Protein AF-A0A839EYK2-F1 (afdb_monomer_lite)

Organism: NCBI:txid328517

Radius of gyration: 28.1 Å; chains: 1; bounding box: 61×33×100 Å

Structure (mmCIF, N/CA/C/O backbone):
data_AF-A0A839EYK2-F1
#
_entry.id   AF-A0A839EYK2-F1
#
loop_
_atom_site.group_PDB
_atom_site.id
_atom_site.type_symbol
_atom_site.label_atom_id
_atom_site.label_alt_id
_atom_site.label_comp_id
_atom_site.label_asym_id
_atom_site.label_entity_id
_atom_site.label_seq_id
_atom_site.pdbx_PDB_ins_code
_atom_site.Cartn_x
_atom_site.Cartn_y
_atom_site.Cartn_z
_atom_site.occupancy
_atom_site.B_iso_or_equiv
_atom_site.auth_seq_id
_atom_site.auth_comp_id
_atom_site.auth_asym_id
_atom_site.auth_atom_id
_atom_site.pdbx_PDB_model_num
ATOM 1 N N . MET A 1 1 ? 29.238 1.888 -51.675 1.00 75.75 1 MET A N 1
ATOM 2 C CA . MET A 1 1 ? 28.009 2.664 -51.391 1.00 75.75 1 MET A CA 1
ATOM 3 C C . MET A 1 1 ? 26.971 1.839 -50.625 1.00 75.75 1 MET A C 1
ATOM 5 O O . MET A 1 1 ? 26.607 2.245 -49.532 1.00 75.75 1 MET A O 1
ATOM 9 N N . ASN A 1 2 ? 26.586 0.648 -51.102 1.00 88.00 2 ASN A N 1
ATOM 10 C CA . ASN A 1 2 ? 25.593 -0.208 -50.420 1.00 88.00 2 ASN A CA 1
ATOM 11 C C . ASN A 1 2 ? 25.993 -0.648 -49.002 1.00 88.00 2 ASN A C 1
ATOM 13 O O . ASN A 1 2 ? 25.146 -0.677 -48.120 1.00 88.00 2 ASN A O 1
ATOM 17 N N . VAL A 1 3 ? 27.278 -0.934 -48.757 1.00 90.12 3 VAL A N 1
ATOM 18 C CA . VAL A 1 3 ? 27.760 -1.336 -47.419 1.00 90.12 3 VAL A CA 1
ATOM 19 C C . VAL A 1 3 ? 27.605 -0.202 -46.399 1.00 90.12 3 VAL A C 1
ATOM 21 O O . VAL A 1 3 ? 27.155 -0.440 -45.287 1.00 90.12 3 VAL A O 1
ATOM 24 N N . LEU A 1 4 ? 27.890 1.045 -46.789 1.00 88.69 4 LEU A N 1
AT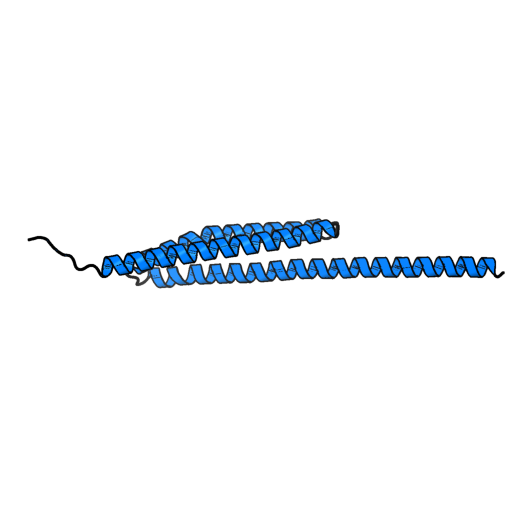OM 25 C CA . LEU A 1 4 ? 27.717 2.213 -45.915 1.00 88.69 4 LEU A CA 1
ATOM 26 C C . LEU A 1 4 ? 26.237 2.474 -45.603 1.00 88.69 4 LEU A C 1
ATOM 28 O O . LEU A 1 4 ? 25.898 2.748 -44.456 1.00 88.69 4 LEU A O 1
ATOM 32 N N . LEU A 1 5 ? 25.356 2.326 -46.600 1.00 91.00 5 LEU A N 1
ATOM 33 C CA . LEU A 1 5 ? 23.904 2.407 -46.407 1.00 91.00 5 LEU A CA 1
ATOM 34 C C . LEU A 1 5 ? 23.391 1.297 -45.478 1.00 91.00 5 LEU A C 1
ATOM 36 O O . LEU A 1 5 ? 22.587 1.571 -44.590 1.00 91.00 5 LEU A O 1
ATOM 40 N N . ALA A 1 6 ? 23.891 0.067 -45.631 1.00 89.81 6 ALA A N 1
ATOM 41 C CA . ALA A 1 6 ? 23.536 -1.054 -44.765 1.00 89.81 6 ALA A CA 1
ATOM 42 C C . ALA A 1 6 ? 24.004 -0.835 -43.314 1.00 89.81 6 ALA A C 1
ATOM 44 O O . ALA A 1 6 ? 23.229 -1.044 -42.382 1.00 89.81 6 ALA A O 1
ATOM 45 N N . CYS A 1 7 ? 25.232 -0.348 -43.111 1.00 90.38 7 CYS A N 1
ATOM 46 C CA . CYS A 1 7 ? 25.743 0.011 -41.786 1.00 90.38 7 CYS A CA 1
ATOM 47 C C . CYS A 1 7 ? 24.919 1.137 -41.142 1.00 90.38 7 CYS A C 1
ATOM 49 O O . CYS A 1 7 ? 24.550 1.032 -39.973 1.00 90.38 7 CYS A O 1
ATOM 51 N N . ALA A 1 8 ? 24.587 2.189 -41.896 1.00 90.31 8 ALA A N 1
ATOM 52 C CA . ALA A 1 8 ? 23.766 3.291 -41.398 1.00 90.31 8 ALA A CA 1
ATOM 53 C C . ALA A 1 8 ? 22.359 2.816 -40.994 1.00 90.31 8 ALA A C 1
ATOM 55 O O . ALA A 1 8 ? 21.887 3.141 -39.904 1.00 90.31 8 ALA A O 1
ATOM 56 N N . ALA A 1 9 ? 21.719 1.984 -41.821 1.00 92.56 9 ALA A N 1
ATOM 57 C CA . ALA A 1 9 ? 20.417 1.397 -41.514 1.00 92.56 9 ALA A CA 1
ATOM 58 C C . ALA A 1 9 ? 20.460 0.514 -40.255 1.00 92.56 9 ALA A C 1
ATOM 60 O O . ALA A 1 9 ? 19.561 0.596 -39.418 1.00 92.56 9 ALA A O 1
ATOM 61 N N . ALA A 1 10 ? 21.522 -0.280 -40.076 1.00 91.62 10 ALA A N 1
ATOM 62 C CA . ALA A 1 10 ? 21.701 -1.113 -38.889 1.00 91.62 10 ALA A CA 1
ATOM 63 C C . ALA A 1 10 ? 21.834 -0.278 -37.605 1.00 91.62 10 ALA A C 1
ATOM 65 O O . ALA A 1 10 ? 21.201 -0.599 -36.601 1.00 91.62 10 ALA A O 1
ATOM 66 N N . VAL A 1 11 ? 22.598 0.820 -37.635 1.00 93.19 11 VAL A N 1
ATOM 67 C CA . VAL A 1 11 ? 22.749 1.729 -36.484 1.00 93.19 11 VAL A CA 1
ATOM 68 C C . VAL A 1 11 ? 21.422 2.398 -36.128 1.00 93.19 11 VAL A C 1
ATOM 70 O O . VAL A 1 11 ? 21.052 2.438 -34.954 1.00 93.19 11 VAL A O 1
ATOM 73 N N . VAL A 1 12 ? 20.672 2.873 -37.126 1.00 94.50 12 VAL A N 1
ATOM 74 C CA . VAL A 1 12 ? 19.349 3.483 -36.915 1.00 94.50 12 VAL A CA 1
ATOM 75 C C . VAL A 1 12 ? 18.365 2.469 -36.330 1.00 94.50 12 VAL A C 1
ATOM 77 O O . VAL A 1 12 ? 17.674 2.777 -35.358 1.00 94.50 12 VAL A O 1
ATOM 80 N N . ALA A 1 13 ? 18.338 1.242 -36.858 1.00 93.00 13 ALA A N 1
ATOM 81 C CA . ALA A 1 13 ? 17.501 0.170 -36.329 1.00 93.00 13 ALA A CA 1
ATOM 82 C C . ALA A 1 13 ? 17.862 -0.167 -34.872 1.00 93.00 13 ALA A C 1
ATOM 84 O O . ALA A 1 13 ? 16.972 -0.299 -34.030 1.00 93.00 13 ALA A O 1
ATOM 85 N N . LEU A 1 14 ? 19.157 -0.238 -34.543 1.00 93.50 14 LEU A N 1
ATOM 86 C CA . LEU A 1 14 ? 19.618 -0.482 -33.176 1.00 93.50 14 LEU A CA 1
ATOM 87 C C . LEU A 1 14 ? 19.210 0.657 -32.230 1.00 93.50 14 LEU A C 1
ATOM 89 O O . LEU A 1 14 ? 18.739 0.398 -31.122 1.00 93.50 14 LEU A O 1
ATOM 93 N N . GLY A 1 15 ? 19.334 1.907 -32.686 1.00 92.31 15 GLY A N 1
ATOM 94 C CA . GLY A 1 15 ? 18.908 3.096 -31.951 1.00 92.31 15 GLY A CA 1
ATOM 95 C C . GLY A 1 15 ? 17.404 3.110 -31.676 1.00 92.31 15 GLY A C 1
ATOM 96 O O . GLY A 1 15 ? 16.995 3.349 -30.541 1.00 92.31 15 GLY A O 1
ATOM 97 N N . LEU A 1 16 ? 16.582 2.771 -32.673 1.00 93.31 16 LEU A N 1
ATOM 98 C CA . LEU A 1 16 ? 15.127 2.637 -32.533 1.00 93.31 16 LEU A CA 1
ATOM 99 C C . LEU A 1 16 ? 14.747 1.538 -31.537 1.00 93.31 16 LEU A C 1
ATOM 101 O O . LEU A 1 16 ? 13.928 1.770 -30.649 1.00 93.31 16 LEU A O 1
ATOM 105 N N . VAL A 1 17 ? 15.369 0.358 -31.631 1.00 92.38 17 VAL A N 1
ATOM 106 C CA . VAL A 1 17 ? 15.131 -0.746 -30.686 1.00 92.38 17 VAL A CA 1
ATOM 107 C C . VAL A 1 17 ? 15.548 -0.350 -29.270 1.00 92.38 17 VAL A C 1
ATOM 109 O O . VAL A 1 17 ? 14.831 -0.648 -28.312 1.00 92.38 17 VAL A O 1
ATOM 112 N N . PHE A 1 18 ? 16.680 0.339 -29.116 1.00 90.25 18 PHE A N 1
ATOM 113 C CA . PHE A 1 18 ? 17.151 0.821 -27.821 1.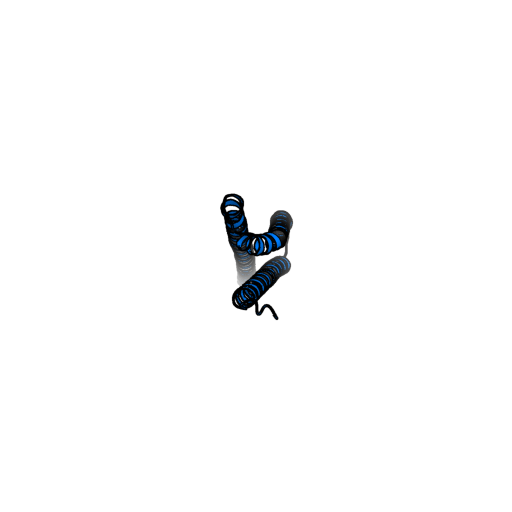00 90.25 18 PHE A CA 1
ATOM 114 C C . PHE A 1 18 ? 16.206 1.872 -27.225 1.00 90.25 18 PHE A C 1
ATOM 116 O O . PHE A 1 18 ? 15.806 1.742 -26.067 1.00 90.25 18 PHE A O 1
ATOM 123 N N . ALA A 1 19 ? 15.792 2.862 -28.019 1.00 89.69 19 ALA A N 1
ATOM 124 C CA . ALA A 1 19 ? 14.835 3.885 -27.610 1.00 89.69 19 ALA A CA 1
ATOM 125 C C . ALA A 1 19 ? 13.490 3.263 -27.212 1.00 89.69 19 ALA A C 1
ATOM 127 O O . ALA A 1 19 ? 12.975 3.550 -26.136 1.00 89.69 19 ALA A O 1
ATOM 128 N N . TRP A 1 20 ? 12.971 2.329 -28.012 1.00 91.44 20 TRP A N 1
ATOM 129 C CA . TRP A 1 20 ? 11.724 1.625 -27.717 1.00 91.44 20 TRP A CA 1
ATOM 130 C C . TRP A 1 20 ? 11.808 0.776 -26.444 1.00 91.44 20 TRP A C 1
ATOM 132 O O . TRP A 1 20 ? 10.891 0.787 -25.621 1.00 91.44 20 TRP A O 1
ATOM 142 N N . ARG A 1 21 ? 12.924 0.067 -26.230 1.00 86.62 21 ARG A N 1
ATOM 143 C CA . ARG A 1 21 ? 13.167 -0.679 -24.985 1.00 86.62 21 ARG A CA 1
ATOM 144 C C . ARG A 1 21 ? 13.251 0.249 -23.780 1.00 86.62 21 ARG A C 1
ATOM 146 O O . ARG A 1 21 ? 12.706 -0.086 -22.730 1.00 86.62 21 ARG A O 1
ATOM 153 N N . ARG A 1 22 ? 13.923 1.393 -23.917 1.00 85.94 22 ARG A N 1
ATOM 154 C CA . ARG A 1 22 ? 14.040 2.396 -22.856 1.00 85.94 22 ARG A CA 1
ATOM 155 C C . ARG A 1 22 ? 12.676 2.979 -22.505 1.00 85.94 22 ARG A C 1
ATOM 157 O O . ARG A 1 22 ? 12.325 2.985 -21.331 1.00 85.94 22 ARG A O 1
ATOM 164 N N . GLU A 1 23 ? 11.892 3.368 -23.503 1.00 86.06 23 GLU A N 1
ATOM 165 C CA . GLU A 1 23 ? 10.541 3.900 -23.311 1.00 86.06 23 GLU A CA 1
ATOM 166 C C . GLU A 1 23 ? 9.643 2.877 -22.609 1.00 86.06 23 GLU A C 1
ATOM 168 O O . GLU A 1 23 ? 9.021 3.175 -21.593 1.00 86.06 23 GLU A O 1
ATOM 173 N N . ARG A 1 24 ? 9.662 1.616 -23.067 1.00 84.81 24 ARG A N 1
ATOM 174 C CA . ARG A 1 24 ? 8.923 0.528 -22.411 1.00 84.81 24 ARG A CA 1
ATOM 175 C C . ARG A 1 24 ? 9.338 0.324 -20.956 1.00 84.81 24 ARG A C 1
ATOM 177 O O . ARG A 1 24 ? 8.468 0.106 -20.119 1.00 84.81 24 ARG A O 1
ATOM 184 N N . ARG A 1 25 ? 10.636 0.392 -20.641 1.00 81.88 25 ARG A N 1
ATOM 185 C CA . ARG A 1 25 ? 11.129 0.288 -19.255 1.00 81.88 25 ARG A CA 1
ATOM 186 C C . ARG A 1 25 ? 10.644 1.453 -18.393 1.00 81.88 25 ARG A C 1
ATOM 188 O O . ARG A 1 25 ? 10.218 1.232 -17.264 1.00 81.88 25 ARG A O 1
ATOM 195 N N . LEU A 1 26 ? 10.665 2.675 -18.924 1.00 81.81 26 LEU A N 1
ATOM 196 C CA . LEU A 1 26 ? 10.186 3.862 -18.212 1.00 81.81 26 LEU A CA 1
ATOM 197 C C . LEU A 1 26 ? 8.678 3.799 -17.955 1.00 81.81 26 LEU A C 1
ATOM 199 O O . LEU A 1 26 ? 8.247 4.073 -16.838 1.00 81.81 26 LEU A O 1
ATOM 203 N N . LEU A 1 27 ? 7.891 3.393 -18.954 1.00 84.06 27 LEU A N 1
ATOM 204 C CA . LEU A 1 27 ? 6.444 3.225 -18.823 1.00 84.06 27 LEU A CA 1
ATOM 205 C C . LEU A 1 27 ? 6.089 2.160 -17.784 1.00 84.06 27 LEU A C 1
ATOM 207 O O . LEU A 1 27 ? 5.295 2.437 -16.893 1.00 84.06 27 LEU A O 1
ATOM 211 N N . ARG A 1 28 ? 6.717 0.977 -17.844 1.00 80.94 28 ARG A N 1
ATOM 212 C CA . ARG A 1 28 ? 6.499 -0.094 -16.852 1.00 80.94 28 ARG A CA 1
ATOM 213 C C . ARG A 1 28 ? 6.789 0.376 -15.436 1.00 80.94 28 ARG A C 1
ATOM 215 O O . ARG A 1 28 ? 5.975 0.180 -14.544 1.00 80.94 28 ARG A O 1
ATOM 222 N N . ARG A 1 29 ? 7.916 1.062 -15.249 1.00 81.06 29 ARG A N 1
ATOM 223 C CA . ARG A 1 29 ? 8.289 1.613 -13.948 1.00 81.06 29 ARG A CA 1
ATOM 224 C C . ARG A 1 29 ? 7.286 2.648 -13.443 1.00 81.06 29 ARG A C 1
ATOM 226 O O . ARG A 1 29 ? 6.976 2.647 -12.260 1.00 81.06 29 ARG A O 1
ATOM 233 N N . ARG A 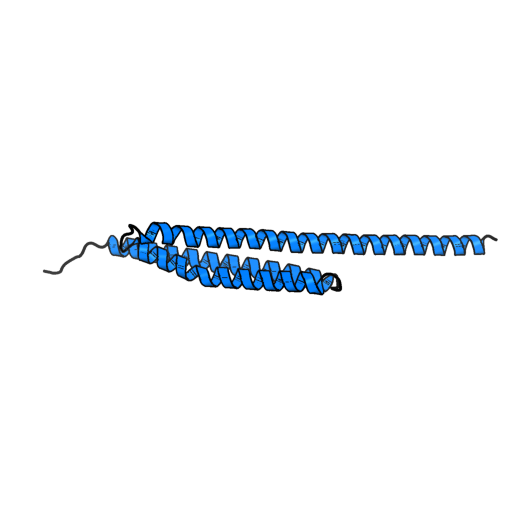1 30 ? 6.782 3.523 -14.320 1.00 81.69 30 ARG A N 1
ATOM 234 C CA . ARG A 1 30 ? 5.736 4.493 -13.957 1.00 81.69 30 ARG A CA 1
ATOM 235 C C . ARG A 1 30 ? 4.461 3.788 -13.504 1.00 81.69 30 ARG A C 1
ATOM 237 O O . ARG A 1 30 ? 3.952 4.141 -12.453 1.00 81.69 30 ARG A O 1
ATOM 244 N N . VAL A 1 31 ? 4.007 2.779 -14.251 1.00 85.50 31 VAL A N 1
ATOM 245 C CA . VAL A 1 31 ? 2.816 1.991 -13.895 1.00 85.50 31 VAL A CA 1
ATOM 246 C C . VAL A 1 31 ? 2.981 1.330 -12.527 1.00 85.50 31 VAL A C 1
ATOM 248 O O . VAL A 1 31 ? 2.106 1.491 -11.688 1.00 85.50 31 VAL A O 1
ATOM 251 N N . LEU A 1 32 ? 4.118 0.674 -12.265 1.00 83.06 32 LEU A N 1
ATOM 252 C CA . LEU A 1 32 ? 4.382 0.040 -10.966 1.00 83.06 32 LEU A CA 1
ATOM 253 C C . LEU A 1 32 ? 4.392 1.048 -9.812 1.00 83.06 32 LEU A C 1
ATOM 255 O O . LEU A 1 32 ? 3.855 0.771 -8.748 1.00 83.06 32 LEU A O 1
ATOM 259 N N . LEU A 1 33 ? 4.992 2.225 -10.010 1.00 82.38 33 LEU A N 1
ATOM 260 C CA . LEU A 1 33 ? 4.992 3.272 -8.987 1.00 82.38 33 LEU A CA 1
ATOM 261 C C . LEU A 1 33 ? 3.587 3.796 -8.701 1.00 82.38 33 LEU A C 1
ATOM 263 O O . LEU A 1 33 ? 3.255 4.002 -7.539 1.00 82.38 33 LEU A O 1
ATOM 267 N N . THR A 1 34 ? 2.778 4.001 -9.741 1.00 84.44 34 THR A N 1
ATOM 268 C CA . THR A 1 34 ? 1.374 4.389 -9.585 1.00 84.44 34 THR A CA 1
ATOM 269 C C . THR A 1 34 ? 0.596 3.317 -8.828 1.00 84.44 34 THR A C 1
ATOM 271 O O . THR A 1 34 ? -0.036 3.641 -7.836 1.00 84.44 34 THR A O 1
ATOM 274 N N . GLU A 1 35 ? 0.737 2.044 -9.199 1.00 84.56 35 GLU A N 1
ATOM 275 C CA . GLU A 1 35 ? 0.059 0.924 -8.532 1.00 84.56 35 GLU A CA 1
ATOM 276 C C . GLU A 1 35 ? 0.424 0.823 -7.040 1.00 84.56 35 GLU A C 1
ATOM 278 O O . GLU A 1 35 ? -0.451 0.646 -6.198 1.00 84.56 35 GLU A O 1
ATOM 283 N N . ILE A 1 36 ? 1.705 0.991 -6.690 1.00 83.19 36 ILE A N 1
ATOM 284 C CA . ILE A 1 36 ? 2.161 0.998 -5.290 1.00 83.19 36 ILE A CA 1
ATOM 285 C C . ILE A 1 36 ? 1.541 2.160 -4.510 1.00 83.19 36 ILE A C 1
ATOM 287 O O . ILE A 1 36 ? 1.135 1.984 -3.362 1.00 83.19 36 ILE A O 1
ATOM 291 N N . LEU A 1 37 ? 1.504 3.352 -5.109 1.00 82.56 37 LEU A N 1
ATOM 292 C CA . LEU A 1 37 ? 0.942 4.538 -4.467 1.00 82.56 37 LEU A CA 1
ATOM 293 C C . LEU A 1 37 ? -0.571 4.407 -4.282 1.00 82.56 37 LEU A C 1
ATOM 295 O O . LEU A 1 37 ? -1.053 4.676 -3.188 1.00 82.56 37 LEU A O 1
ATOM 299 N N . ASP A 1 38 ? -1.286 3.914 -5.293 1.00 87.25 38 ASP A N 1
ATOM 300 C CA . ASP A 1 38 ? -2.729 3.678 -5.225 1.00 87.25 38 ASP A CA 1
ATOM 301 C C . ASP A 1 38 ? -3.071 2.631 -4.151 1.00 87.25 38 ASP A C 1
ATOM 303 O O . ASP A 1 38 ? -4.008 2.816 -3.374 1.00 87.25 38 ASP A O 1
ATOM 307 N N . LEU A 1 39 ? -2.285 1.549 -4.052 1.00 79.81 39 LEU A N 1
ATOM 308 C CA . LEU A 1 39 ? -2.432 0.542 -2.993 1.00 79.81 39 LEU A CA 1
ATOM 309 C C . LEU A 1 39 ? -2.193 1.131 -1.599 1.00 79.81 39 LEU A C 1
ATOM 311 O O . LEU A 1 39 ? -2.941 0.833 -0.667 1.00 79.81 39 LEU A O 1
ATOM 315 N N . ALA A 1 40 ? -1.158 1.959 -1.450 1.00 81.19 40 ALA A N 1
ATOM 316 C CA . ALA A 1 40 ? -0.861 2.620 -0.186 1.00 81.19 40 ALA A CA 1
ATOM 317 C C . ALA A 1 40 ? -1.973 3.605 0.212 1.00 81.19 40 ALA A C 1
ATOM 319 O O . ALA A 1 40 ? -2.400 3.599 1.364 1.00 81.19 40 ALA A O 1
ATOM 320 N N . ASP A 1 41 ? -2.476 4.404 -0.730 1.00 83.12 41 ASP A N 1
ATOM 321 C CA . ASP A 1 41 ? -3.553 5.363 -0.475 1.00 83.12 41 ASP A CA 1
ATOM 322 C C . ASP A 1 41 ? -4.875 4.645 -0.130 1.00 83.12 41 ASP A C 1
ATOM 324 O O . ASP A 1 41 ? -5.585 5.066 0.785 1.00 83.12 41 ASP A O 1
ATOM 328 N N . ALA A 1 42 ? -5.189 3.518 -0.782 1.00 84.31 42 ALA A N 1
ATOM 329 C CA . ALA A 1 42 ? -6.359 2.704 -0.441 1.00 84.31 42 ALA A CA 1
ATOM 330 C C . ALA A 1 42 ? -6.265 2.115 0.978 1.00 84.31 42 ALA A C 1
ATOM 332 O O . ALA A 1 42 ? -7.216 2.206 1.756 1.00 84.31 42 ALA A O 1
ATOM 333 N N . LEU A 1 43 ? -5.106 1.557 1.345 1.00 79.31 43 LEU A N 1
ATOM 334 C CA . LEU A 1 43 ? -4.877 1.022 2.690 1.00 79.31 43 LEU A CA 1
ATOM 335 C C . LEU A 1 43 ? -4.943 2.123 3.760 1.00 79.31 43 LEU A C 1
ATOM 337 O O . LEU A 1 43 ? -5.482 1.907 4.844 1.00 79.31 43 LEU A O 1
ATOM 341 N N . GLU A 1 44 ? -4.425 3.315 3.462 1.00 84.31 44 GLU A N 1
ATOM 342 C CA . GLU A 1 44 ? -4.532 4.473 4.351 1.00 84.31 44 GLU A CA 1
ATOM 343 C C . GLU A 1 44 ? -5.996 4.837 4.621 1.00 84.31 44 GLU A C 1
ATOM 345 O O . GLU A 1 44 ? -6.379 5.023 5.778 1.00 84.31 44 GLU A O 1
ATOM 350 N N . GLN A 1 45 ? -6.828 4.889 3.578 1.00 86.50 45 GLN A N 1
ATOM 351 C CA . GLN A 1 45 ? -8.256 5.179 3.715 1.00 86.50 45 GLN A CA 1
ATOM 352 C C . GLN A 1 45 ? -8.978 4.130 4.568 1.00 86.50 45 GLN A C 1
ATOM 354 O O . GLN A 1 45 ? -9.700 4.503 5.494 1.00 86.50 45 GLN A O 1
ATOM 359 N N . GLU A 1 46 ? -8.734 2.839 4.320 1.00 84.31 46 GLU A N 1
ATOM 360 C CA . GLU A 1 46 ? -9.307 1.736 5.106 1.00 84.31 46 GLU A CA 1
ATOM 361 C C . GLU A 1 46 ? -8.936 1.847 6.598 1.00 84.31 46 GLU A C 1
ATOM 363 O O . GLU A 1 46 ? -9.788 1.697 7.480 1.00 84.31 46 GLU A O 1
ATOM 368 N N . LEU A 1 47 ? -7.673 2.165 6.905 1.00 82.44 47 LEU A N 1
ATOM 369 C CA . LEU A 1 47 ? -7.196 2.320 8.282 1.00 82.44 47 LEU A CA 1
ATOM 370 C C . LEU A 1 47 ? -7.769 3.562 8.970 1.00 82.44 47 LEU A C 1
ATOM 372 O O . LEU A 1 47 ? -8.123 3.503 10.152 1.00 82.44 47 LEU A O 1
ATOM 376 N N . LEU A 1 48 ? -7.866 4.686 8.257 1.00 83.94 48 LEU A N 1
ATOM 377 C CA . LEU A 1 48 ? -8.465 5.913 8.783 1.00 83.94 48 LEU A CA 1
ATOM 378 C C . LEU A 1 48 ? -9.957 5.730 9.061 1.00 83.94 48 LEU A C 1
ATOM 380 O O . LEU A 1 48 ? -10.432 6.170 10.109 1.00 83.94 48 LEU A O 1
ATOM 384 N N . GLU A 1 49 ? -10.677 5.040 8.179 1.00 85.06 49 GLU A N 1
ATOM 385 C CA . GLU A 1 49 ? -12.079 4.692 8.390 1.00 85.06 49 GLU A CA 1
ATOM 386 C C . GLU A 1 49 ? -12.242 3.747 9.585 1.00 85.06 49 GLU A C 1
ATOM 388 O O . GLU A 1 49 ? -13.071 3.997 10.464 1.00 85.06 49 GLU A O 1
ATOM 393 N N . CYS A 1 50 ? -11.414 2.701 9.678 1.00 79.12 50 CYS A N 1
ATOM 394 C CA . CYS A 1 50 ? -11.404 1.801 10.828 1.00 79.12 50 CYS A CA 1
ATOM 395 C C . CYS A 1 50 ? -11.182 2.583 12.131 1.00 79.12 50 CYS A C 1
ATOM 397 O O . CYS A 1 50 ? -11.952 2.453 13.082 1.00 79.12 50 CYS A O 1
ATOM 399 N N . ARG A 1 51 ? -10.192 3.481 12.156 1.00 81.56 51 ARG A N 1
ATOM 400 C CA . ARG A 1 51 ? -9.908 4.347 13.305 1.00 81.56 51 ARG A CA 1
ATOM 401 C C . ARG A 1 51 ? -11.065 5.290 13.642 1.00 81.56 51 ARG A C 1
ATOM 403 O O . ARG A 1 51 ? -11.321 5.511 14.824 1.00 81.56 51 ARG A O 1
ATOM 410 N N . ALA A 1 52 ? -11.744 5.860 12.647 1.00 81.69 52 ALA A N 1
ATOM 411 C CA . ALA A 1 52 ? -12.915 6.708 12.869 1.00 81.69 52 ALA A CA 1
ATOM 412 C C . ALA A 1 52 ? -14.043 5.910 13.540 1.00 81.69 52 ALA A C 1
ATOM 414 O O . ALA A 1 52 ? -14.510 6.297 14.611 1.00 81.69 52 ALA A O 1
ATOM 415 N N . ARG A 1 53 ? -14.367 4.725 13.003 1.00 74.00 53 ARG A N 1
ATOM 416 C CA . ARG A 1 53 ? -15.360 3.804 13.583 1.00 74.00 53 ARG A CA 1
ATOM 417 C C . ARG A 1 53 ? -14.997 3.382 15.011 1.00 74.00 53 ARG A C 1
ATOM 419 O O . ARG A 1 53 ? -15.861 3.353 15.884 1.00 74.00 53 ARG A O 1
ATOM 426 N N . LEU A 1 54 ? -13.718 3.100 15.280 1.00 69.81 54 LEU A N 1
ATOM 427 C CA . LEU A 1 54 ? -13.234 2.766 16.626 1.00 69.81 54 LEU A CA 1
ATOM 428 C C . LEU A 1 54 ? -13.413 3.917 17.631 1.00 69.81 54 LEU A C 1
ATOM 430 O O . LEU A 1 54 ? -13.583 3.653 18.818 1.00 69.81 54 LEU A O 1
ATOM 434 N N . ARG A 1 55 ? -13.394 5.178 17.180 1.00 70.00 55 ARG A N 1
ATOM 435 C CA . ARG A 1 55 ? -13.519 6.372 18.036 1.00 70.00 55 ARG A CA 1
ATOM 436 C C . ARG A 1 55 ? -14.946 6.860 18.242 1.00 70.00 55 ARG A C 1
ATOM 438 O O . ARG A 1 55 ? -15.222 7.477 19.268 1.00 70.00 55 ARG A O 1
ATOM 445 N N . GLU A 1 56 ? -15.846 6.585 17.307 1.00 67.00 56 GLU A N 1
ATOM 446 C CA . GLU A 1 56 ? -17.260 6.956 17.433 1.00 67.00 56 GLU A CA 1
ATOM 447 C C . GLU A 1 56 ? -17.971 6.152 18.533 1.00 67.00 56 GLU A C 1
ATOM 449 O O . GLU A 1 56 ? -18.788 6.699 19.275 1.00 67.00 56 GLU A O 1
ATOM 454 N N . VAL A 1 57 ? -17.610 4.875 18.709 1.00 57.34 57 VAL A N 1
ATOM 455 C CA . VAL A 1 57 ? -18.264 3.978 19.678 1.00 57.34 57 VAL A CA 1
ATOM 456 C C . VAL A 1 57 ? -18.048 4.416 21.144 1.00 57.34 57 VAL A C 1
ATOM 458 O O . VAL A 1 57 ? -19.032 4.513 21.876 1.00 57.34 57 VAL A O 1
ATOM 461 N N . PRO A 1 58 ? -16.826 4.749 21.612 1.00 53.00 58 PRO A N 1
ATOM 462 C CA . PRO A 1 58 ? -16.598 5.208 22.985 1.00 53.00 58 PRO A CA 1
ATOM 463 C C . PRO A 1 58 ? -17.174 6.597 23.292 1.00 53.00 58 PRO A C 1
ATOM 465 O O . PRO A 1 58 ? -17.579 6.846 24.426 1.00 53.00 58 PRO A O 1
ATOM 468 N N . ALA A 1 59 ? -17.213 7.506 22.308 1.00 52.47 59 ALA A N 1
ATOM 469 C CA . ALA A 1 59 ? -17.682 8.881 22.507 1.00 52.47 59 ALA A CA 1
ATOM 470 C C . ALA A 1 59 ? -19.193 8.952 22.782 1.00 52.47 59 ALA A C 1
ATOM 472 O O . ALA A 1 59 ? -19.638 9.765 23.589 1.00 52.47 59 ALA A O 1
ATOM 473 N N . LEU A 1 60 ? -19.967 8.057 22.162 1.00 51.50 60 LEU A N 1
ATOM 474 C CA . LEU A 1 60 ? -21.388 7.867 22.458 1.00 51.50 60 LEU A CA 1
ATOM 475 C C . LEU A 1 60 ? -21.585 7.019 23.729 1.00 51.50 60 LEU A C 1
ATOM 477 O O . LEU A 1 60 ? -22.533 7.248 24.479 1.00 51.50 60 LEU A O 1
ATOM 481 N N . ALA A 1 61 ? -20.654 6.094 24.012 1.00 49.31 61 ALA A N 1
ATOM 482 C CA . ALA A 1 61 ? -20.699 5.215 25.179 1.00 49.31 61 ALA A CA 1
ATOM 483 C C . ALA A 1 61 ? -20.484 5.917 26.527 1.00 49.31 61 ALA A C 1
ATOM 485 O O . ALA A 1 61 ? -21.174 5.637 27.507 1.00 49.31 61 ALA A O 1
ATOM 486 N N . ALA A 1 62 ? -19.534 6.848 26.595 1.00 51.59 62 ALA A N 1
ATOM 487 C CA . ALA A 1 62 ? -19.115 7.455 27.857 1.00 51.59 62 ALA A CA 1
ATOM 488 C C . ALA A 1 62 ? -20.200 8.316 28.537 1.00 51.59 62 ALA A C 1
ATOM 490 O O . ALA A 1 62 ? -20.092 8.586 29.731 1.00 51.59 62 ALA A O 1
ATOM 491 N N . ALA A 1 63 ? -21.240 8.734 27.808 1.00 54.69 63 ALA A N 1
ATOM 492 C CA . ALA A 1 63 ? -22.282 9.618 28.327 1.00 54.69 63 ALA A CA 1
ATOM 493 C C . ALA A 1 63 ? -23.535 8.898 28.870 1.00 54.69 63 ALA A C 1
ATOM 495 O O . ALA A 1 63 ? -24.294 9.525 29.606 1.00 54.69 63 ALA A O 1
ATOM 496 N N . ALA A 1 64 ? -23.783 7.622 28.528 1.00 52.75 64 ALA A N 1
ATOM 497 C CA . ALA A 1 64 ? -25.073 6.981 28.839 1.00 52.75 64 ALA A CA 1
ATOM 498 C C . ALA A 1 64 ? -25.086 5.439 28.960 1.00 52.75 64 ALA A C 1
ATOM 500 O O . ALA A 1 64 ? -26.160 4.878 29.175 1.00 52.75 64 ALA A O 1
ATOM 501 N N . LEU A 1 65 ? -23.958 4.733 28.807 1.00 54.97 65 LEU A N 1
ATOM 502 C CA . LEU A 1 65 ? -24.009 3.283 28.568 1.00 54.97 65 LEU A CA 1
ATOM 503 C C . LEU A 1 65 ? -23.983 2.397 29.828 1.00 54.97 65 LEU A C 1
ATOM 505 O O . LEU A 1 65 ? -23.244 2.620 30.793 1.00 54.97 65 LEU A O 1
ATOM 509 N N . SER A 1 66 ? -24.774 1.325 29.754 1.00 55.56 66 SER A N 1
ATOM 510 C CA . SER A 1 66 ? -24.898 0.236 30.726 1.00 55.56 66 SER A CA 1
ATOM 511 C C . SER A 1 66 ? -23.560 -0.506 30.913 1.00 55.56 66 SER A C 1
ATOM 513 O O . SER A 1 66 ? -22.744 -0.544 29.985 1.00 55.56 66 SER A O 1
ATOM 515 N N . PRO A 1 67 ? -23.309 -1.179 32.062 1.00 58.62 67 PRO A N 1
ATOM 516 C CA . PRO A 1 67 ? -22.122 -2.023 32.273 1.00 58.62 67 PRO A CA 1
ATOM 517 C C . PRO A 1 67 ? -21.897 -3.060 31.165 1.00 58.62 67 PRO A C 1
ATOM 519 O O . PRO A 1 67 ? -20.795 -3.594 31.021 1.00 58.62 67 PRO A O 1
ATOM 522 N N . ALA A 1 68 ? -22.943 -3.357 30.388 1.00 59.31 68 ALA A N 1
ATOM 523 C CA . ALA A 1 68 ? -22.852 -4.229 29.241 1.00 59.31 68 ALA A CA 1
ATOM 524 C C . ALA A 1 68 ? -22.064 -3.679 28.071 1.00 59.31 68 ALA A C 1
ATOM 526 O O . ALA A 1 68 ? -21.120 -4.309 27.598 1.00 59.31 68 ALA A O 1
ATOM 527 N N . GLU A 1 69 ? -22.390 -2.464 27.683 1.00 58.78 69 GLU A N 1
ATOM 528 C CA . GLU A 1 69 ? -21.818 -1.845 26.506 1.00 58.78 69 GLU A CA 1
ATOM 529 C C . GLU A 1 69 ? -20.396 -1.325 26.792 1.00 58.78 69 GLU A C 1
ATOM 531 O O . GLU A 1 69 ? -19.582 -1.193 25.880 1.00 58.78 69 GLU A O 1
ATOM 536 N N . GLN A 1 70 ? -20.037 -1.138 28.071 1.00 60.53 70 GLN A N 1
ATOM 537 C CA . GLN A 1 70 ? -18.664 -0.843 28.507 1.00 60.53 70 GLN A CA 1
ATOM 538 C C . GLN A 1 70 ? -17.675 -1.983 28.208 1.00 60.53 70 GLN A C 1
ATOM 540 O O . GLN A 1 70 ? -16.498 -1.724 27.947 1.00 60.53 70 GLN A O 1
ATOM 545 N N . VAL A 1 71 ? -18.123 -3.243 28.240 1.00 62.06 71 VAL A N 1
ATOM 546 C CA . VAL A 1 71 ? -17.274 -4.402 27.903 1.00 62.06 71 VAL A CA 1
ATOM 547 C C . VAL A 1 71 ? -17.006 -4.430 26.402 1.00 62.06 71 VAL A C 1
ATOM 549 O O . VAL A 1 71 ? -15.852 -4.532 25.984 1.00 62.06 71 VAL A O 1
ATOM 552 N N . SER A 1 72 ? -18.049 -4.244 25.595 1.00 59.38 72 SER A N 1
ATOM 553 C CA . SER A 1 72 ? -17.942 -4.220 24.138 1.00 59.38 72 SER A CA 1
ATOM 554 C C . SER A 1 72 ? -17.124 -3.010 23.663 1.00 59.38 72 SER A C 1
ATOM 556 O O . SER A 1 72 ? -16.347 -3.162 22.728 1.00 59.38 72 SER A O 1
ATOM 558 N N . ALA A 1 73 ? -17.202 -1.859 24.350 1.00 62.22 73 ALA A N 1
ATOM 559 C CA . ALA A 1 73 ? -16.353 -0.686 24.111 1.00 62.22 73 ALA A CA 1
ATOM 560 C C . ALA A 1 73 ? -14.872 -0.916 24.474 1.00 62.22 73 ALA A C 1
ATOM 562 O O . ALA A 1 73 ? -13.986 -0.471 23.744 1.00 62.22 73 ALA A O 1
ATOM 563 N N . ARG A 1 74 ? -14.570 -1.638 25.566 1.00 64.12 74 ARG A N 1
ATOM 564 C CA . ARG A 1 74 ? -13.184 -2.032 25.900 1.00 64.12 74 ARG A CA 1
ATOM 565 C C . ARG A 1 74 ? -12.590 -2.982 24.863 1.00 64.12 74 ARG A C 1
ATOM 567 O O . ARG A 1 74 ? -11.414 -2.844 24.539 1.00 64.12 74 ARG A O 1
ATOM 574 N N . ALA A 1 75 ? -13.389 -3.906 24.330 1.00 63.91 75 ALA A N 1
ATOM 575 C CA . ALA A 1 75 ? -12.952 -4.802 23.263 1.00 63.91 75 ALA A CA 1
ATOM 576 C C . ALA A 1 75 ? -12.608 -4.032 21.975 1.00 63.91 75 ALA A C 1
ATOM 578 O O . ALA A 1 75 ? -11.583 -4.309 21.359 1.00 63.91 75 ALA A O 1
ATOM 579 N N . THR A 1 76 ? -13.392 -3.013 21.598 1.00 62.97 76 THR A N 1
ATOM 580 C CA . THR A 1 76 ? -13.048 -2.136 20.463 1.00 62.97 76 THR A CA 1
ATOM 581 C C . THR A 1 76 ? -11.798 -1.298 20.737 1.00 62.97 76 THR A C 1
ATOM 583 O O . THR A 1 76 ? -10.945 -1.171 19.863 1.00 62.97 76 THR A O 1
ATOM 586 N N . LEU A 1 77 ? -11.635 -0.767 21.952 1.00 64.75 77 LEU A N 1
ATOM 587 C CA . LEU A 1 77 ? -10.436 -0.007 22.332 1.00 64.75 77 LEU A CA 1
ATOM 588 C C . LEU A 1 77 ? -9.152 -0.857 22.295 1.00 64.75 77 LEU A C 1
ATOM 590 O O . LEU A 1 77 ? -8.080 -0.328 22.011 1.00 64.75 77 LEU A O 1
ATOM 594 N N . ALA A 1 78 ? -9.243 -2.174 22.506 1.00 67.25 78 ALA A N 1
ATOM 595 C CA . ALA A 1 78 ? -8.100 -3.081 22.379 1.00 67.25 78 ALA A CA 1
ATOM 596 C C . ALA A 1 78 ? -7.567 -3.203 20.933 1.00 67.25 78 ALA A C 1
ATOM 598 O O . ALA A 1 78 ? -6.413 -3.590 20.740 1.00 67.25 78 ALA A O 1
ATOM 599 N N . ALA A 1 79 ? -8.373 -2.844 19.926 1.00 68.00 79 ALA A N 1
ATOM 600 C CA . ALA A 1 79 ? -7.984 -2.847 18.514 1.00 68.00 79 ALA A CA 1
ATOM 601 C C . ALA A 1 79 ? -7.250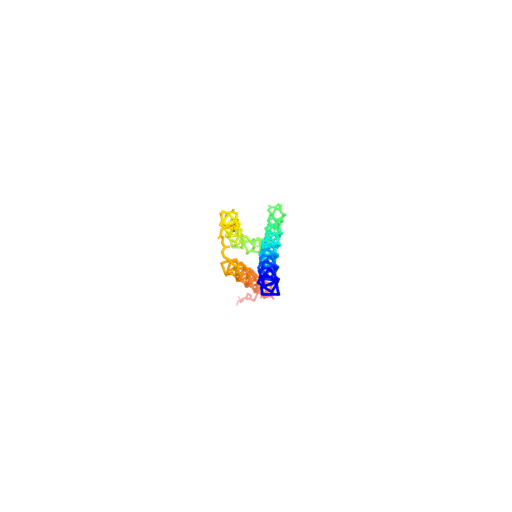 -1.563 18.076 1.00 68.00 79 ALA A C 1
ATOM 603 O O . ALA A 1 79 ? -6.511 -1.578 17.091 1.00 68.00 79 ALA A O 1
ATOM 604 N N . GLU A 1 80 ? -7.408 -0.451 18.806 1.00 71.50 80 GLU A N 1
ATOM 605 C CA . GLU A 1 80 ? -6.788 0.839 18.471 1.00 71.50 80 GLU A CA 1
ATOM 606 C C . GLU A 1 80 ? -5.247 0.794 18.332 1.00 71.50 80 GLU A C 1
ATOM 608 O O . GLU A 1 80 ? -4.748 1.349 17.347 1.00 71.50 80 GLU A O 1
ATOM 613 N N . PRO A 1 81 ? -4.463 0.133 19.215 1.00 75.62 81 PRO A N 1
ATOM 614 C CA . PRO A 1 81 ? -3.006 0.082 19.058 1.00 75.62 81 PRO A CA 1
ATOM 615 C C . PRO A 1 81 ? -2.558 -0.647 17.784 1.00 75.62 81 PRO A C 1
ATOM 617 O O . PRO A 1 81 ? -1.578 -0.237 17.169 1.00 75.62 81 PRO A O 1
ATOM 620 N N . GLN A 1 82 ? -3.292 -1.673 17.346 1.00 74.75 82 GLN A N 1
ATOM 621 C CA . GLN A 1 82 ? -2.957 -2.439 16.138 1.00 74.75 82 GLN A CA 1
ATOM 622 C C . GLN A 1 82 ? -3.184 -1.602 14.872 1.00 74.75 82 GLN A C 1
ATOM 624 O O . GLN A 1 82 ? -2.342 -1.574 13.977 1.00 74.75 82 GLN A O 1
ATOM 629 N N . VAL A 1 83 ? -4.278 -0.833 14.830 1.00 76.12 83 VAL A N 1
ATOM 630 C CA . VAL A 1 83 ? -4.543 0.120 13.737 1.00 76.12 83 VAL A CA 1
ATOM 631 C C . VAL A 1 83 ? -3.497 1.243 13.712 1.00 76.12 83 VAL A C 1
ATOM 633 O O . VAL A 1 83 ? -3.058 1.661 12.641 1.00 76.12 83 VAL A O 1
ATOM 636 N N . GLN A 1 84 ? -3.059 1.734 14.878 1.00 76.62 84 GLN A N 1
ATOM 637 C CA . GLN A 1 84 ? -2.007 2.755 14.959 1.00 76.62 84 GLN A CA 1
ATOM 638 C C . GLN A 1 84 ? -0.641 2.242 14.489 1.00 76.62 84 GLN A C 1
ATOM 640 O O . GLN A 1 84 ? 0.071 2.967 13.792 1.00 76.62 84 GLN A O 1
ATOM 645 N N . GLU A 1 85 ? -0.273 1.014 14.851 1.00 79.62 85 GLU A N 1
ATOM 646 C CA . GLU A 1 85 ? 0.971 0.384 14.404 1.00 79.62 85 GLU A CA 1
ATOM 647 C C . GLU A 1 85 ? 1.001 0.230 12.882 1.00 79.62 85 GLU A C 1
ATOM 649 O O . GLU A 1 85 ? 1.969 0.629 12.237 1.00 79.62 85 GLU A O 1
ATOM 654 N N . ALA A 1 86 ? -0.108 -0.205 12.291 1.00 76.38 86 ALA A N 1
ATOM 655 C CA . ALA A 1 86 ? -0.229 -0.323 10.847 1.00 76.38 86 ALA A CA 1
ATOM 656 C C . ALA A 1 86 ? -0.133 1.009 10.100 1.00 76.38 86 ALA A C 1
ATOM 658 O O . ALA A 1 86 ? 0.526 1.097 9.065 1.00 76.38 86 ALA A O 1
ATOM 659 N N . LEU A 1 87 ? -0.751 2.069 10.635 1.00 78.00 87 LEU A N 1
ATOM 660 C CA . LEU A 1 87 ? -0.600 3.417 10.084 1.00 78.00 87 LEU A CA 1
ATOM 661 C C . LEU A 1 87 ? 0.862 3.877 10.135 1.00 78.00 87 LEU A C 1
ATOM 663 O O . LEU A 1 87 ? 1.346 4.512 9.198 1.00 78.00 87 LEU A O 1
ATOM 667 N N . ARG A 1 88 ? 1.588 3.549 11.210 1.00 82.44 88 ARG A N 1
ATOM 668 C CA . ARG A 1 88 ? 3.015 3.872 11.333 1.00 82.44 88 ARG A CA 1
ATOM 669 C C . ARG A 1 88 ? 3.854 3.119 10.297 1.00 82.44 88 ARG A C 1
ATOM 671 O O . ARG A 1 88 ? 4.709 3.736 9.664 1.00 82.44 88 ARG A O 1
ATOM 678 N N . ASP A 1 89 ? 3.584 1.835 10.090 1.00 81.00 89 ASP A N 1
ATOM 679 C CA . ASP A 1 89 ? 4.284 1.011 9.098 1.00 81.00 89 ASP A CA 1
ATOM 680 C C . ASP A 1 89 ? 3.997 1.467 7.660 1.00 81.00 89 ASP A C 1
ATOM 682 O O . ASP A 1 89 ? 4.905 1.515 6.824 1.00 81.00 89 ASP A O 1
ATOM 686 N N . LEU A 1 90 ? 2.761 1.888 7.381 1.00 80.94 90 LEU A N 1
ATOM 687 C CA . LEU A 1 90 ? 2.380 2.498 6.107 1.00 80.94 90 LEU A CA 1
ATOM 688 C C . LEU A 1 90 ? 3.150 3.803 5.855 1.00 80.94 90 LEU A C 1
ATOM 690 O O . LEU A 1 90 ? 3.716 4.001 4.778 1.00 80.94 90 LEU A O 1
ATOM 694 N N . LEU A 1 91 ? 3.228 4.682 6.857 1.00 82.75 91 LEU A N 1
ATOM 695 C CA . LEU A 1 91 ? 3.993 5.928 6.758 1.00 82.75 91 LEU A CA 1
ATOM 696 C C . LEU A 1 91 ? 5.491 5.669 6.552 1.00 82.75 91 LEU A C 1
ATOM 698 O O . LEU A 1 91 ? 6.127 6.372 5.762 1.00 82.75 91 LEU A O 1
ATOM 702 N N . ALA A 1 92 ? 6.051 4.650 7.210 1.00 83.94 92 ALA A N 1
ATOM 703 C CA . ALA A 1 92 ? 7.437 4.234 7.009 1.00 83.94 92 ALA A CA 1
ATOM 704 C C . ALA A 1 92 ? 7.682 3.762 5.564 1.00 83.94 92 ALA A C 1
ATOM 706 O O . ALA A 1 92 ? 8.639 4.212 4.928 1.00 83.94 92 ALA A O 1
ATOM 707 N N . HIS A 1 93 ? 6.781 2.944 5.008 1.00 80.94 93 HIS A N 1
ATOM 708 C CA . HIS A 1 93 ? 6.837 2.523 3.604 1.00 80.94 93 HIS A CA 1
ATOM 709 C C . HIS A 1 93 ? 6.732 3.704 2.637 1.00 80.94 93 HIS A C 1
ATOM 711 O O . HIS A 1 93 ? 7.518 3.802 1.693 1.00 80.94 93 HIS A O 1
ATOM 717 N N . ARG A 1 94 ? 5.815 4.646 2.883 1.00 82.31 94 ARG A N 1
ATOM 718 C CA . ARG A 1 94 ? 5.649 5.843 2.045 1.00 82.31 94 ARG A CA 1
ATOM 719 C C . ARG A 1 94 ? 6.894 6.727 2.068 1.00 82.31 94 ARG A C 1
ATOM 721 O O . ARG A 1 94 ? 7.307 7.249 1.031 1.00 82.31 94 ARG A O 1
ATOM 728 N N . LEU A 1 95 ? 7.519 6.880 3.236 1.00 84.81 95 LEU A N 1
ATOM 729 C CA . LEU A 1 95 ? 8.760 7.634 3.386 1.00 84.81 95 LEU A CA 1
ATOM 730 C C . LEU A 1 95 ? 9.922 6.949 2.657 1.00 84.81 95 LEU A C 1
ATOM 732 O O . LEU A 1 95 ? 10.679 7.623 1.954 1.00 84.81 95 LEU A O 1
ATOM 736 N N . TRP A 1 96 ? 10.029 5.624 2.772 1.00 85.81 96 TRP A N 1
ATOM 737 C CA . TRP A 1 96 ? 11.013 4.842 2.029 1.00 85.81 96 TRP A CA 1
ATOM 738 C C . TRP A 1 96 ? 10.828 5.015 0.521 1.00 85.81 96 TRP A C 1
ATOM 740 O O . TRP A 1 96 ? 11.792 5.345 -0.170 1.00 85.81 96 TRP A O 1
ATOM 750 N N . LEU A 1 97 ? 9.590 4.899 0.030 1.00 82.31 97 LEU A N 1
ATOM 751 C CA . LEU A 1 97 ? 9.254 5.062 -1.382 1.00 82.31 97 LEU A CA 1
ATOM 752 C C . LEU A 1 97 ? 9.622 6.470 -1.866 1.00 82.31 97 LEU A C 1
ATOM 754 O O . LEU A 1 97 ? 10.297 6.620 -2.878 1.00 82.31 97 LEU A O 1
ATOM 758 N N . LYS A 1 98 ? 9.287 7.515 -1.102 1.00 81.00 98 LYS A N 1
ATOM 759 C CA . LYS A 1 98 ? 9.655 8.901 -1.431 1.00 81.00 98 LYS A CA 1
ATOM 760 C C . LYS A 1 98 ? 11.170 9.099 -1.561 1.00 81.00 98 LYS A C 1
ATOM 762 O O . LYS A 1 98 ? 11.608 9.869 -2.412 1.00 81.00 98 LYS A O 1
ATOM 767 N N . GLN A 1 99 ? 11.960 8.437 -0.717 1.00 84.12 99 GLN A N 1
ATOM 768 C CA . GLN A 1 99 ? 13.417 8.592 -0.686 1.00 84.12 99 GLN A CA 1
ATOM 769 C C . GLN A 1 99 ? 14.138 7.713 -1.719 1.00 84.12 99 GLN A C 1
ATOM 771 O O . GLN A 1 99 ? 15.124 8.150 -2.309 1.00 84.12 99 GLN A O 1
ATOM 776 N N . HIS A 1 100 ? 13.650 6.494 -1.958 1.00 81.75 100 HIS A N 1
ATOM 777 C CA . HIS A 1 100 ? 14.386 5.469 -2.702 1.00 81.75 100 HIS A CA 1
ATOM 778 C C . HIS A 1 100 ? 13.772 5.138 -4.064 1.00 81.75 100 HIS A C 1
ATOM 780 O O . HIS A 1 100 ? 14.500 4.688 -4.949 1.00 81.75 100 HIS A O 1
ATOM 786 N N . ALA A 1 101 ? 12.484 5.420 -4.305 1.00 76.81 101 ALA A N 1
ATOM 787 C CA . ALA A 1 101 ? 11.813 5.025 -5.547 1.00 76.81 101 ALA A CA 1
ATOM 788 C C . ALA A 1 101 ? 12.496 5.566 -6.800 1.00 76.81 101 ALA A C 1
ATOM 790 O O . ALA A 1 101 ? 12.505 4.875 -7.812 1.00 76.81 101 ALA A O 1
ATOM 791 N N . ALA A 1 102 ? 13.095 6.763 -6.736 1.00 74.00 102 ALA A N 1
ATOM 792 C CA . ALA A 1 102 ? 13.789 7.403 -7.854 1.00 74.00 102 ALA A CA 1
ATOM 793 C C . ALA A 1 102 ? 15.017 6.619 -8.351 1.00 74.00 102 ALA A C 1
ATOM 795 O O . ALA A 1 102 ? 15.295 6.664 -9.551 1.00 74.00 102 ALA A O 1
ATOM 796 N N . ASN A 1 103 ? 15.672 5.856 -7.473 1.00 79.44 103 ASN A N 1
ATOM 797 C CA . ASN A 1 103 ? 16.874 5.075 -7.782 1.00 79.44 103 ASN A CA 1
ATOM 798 C C . ASN A 1 103 ? 16.640 3.557 -7.711 1.00 79.44 103 ASN A C 1
ATOM 800 O O . ASN A 1 103 ? 17.481 2.798 -8.186 1.00 79.44 103 ASN A O 1
ATOM 804 N N . ALA A 1 104 ? 15.503 3.123 -7.160 1.00 79.25 104 ALA A N 1
ATOM 805 C CA . ALA A 1 104 ? 15.141 1.720 -7.033 1.00 79.25 104 ALA A CA 1
ATOM 806 C C . ALA A 1 104 ? 14.965 1.039 -8.401 1.00 79.25 104 ALA A C 1
ATOM 808 O O . ALA A 1 104 ? 14.346 1.575 -9.335 1.00 79.25 104 ALA A O 1
ATOM 809 N N . SER A 1 105 ? 15.505 -0.171 -8.490 1.00 81.19 105 SER A N 1
ATOM 810 C CA . SER A 1 105 ? 15.309 -1.122 -9.577 1.00 81.19 105 SER A CA 1
ATOM 811 C C . SER A 1 105 ? 13.860 -1.616 -9.643 1.00 81.19 105 SER A C 1
ATOM 813 O O . SER A 1 105 ? 13.109 -1.565 -8.673 1.00 81.19 105 SER A O 1
ATOM 815 N N . GLU A 1 106 ? 13.456 -2.135 -10.804 1.00 78.81 106 GLU A N 1
ATOM 816 C CA . GLU A 1 106 ? 12.111 -2.698 -11.007 1.00 78.81 106 GLU A CA 1
ATOM 817 C C . GLU A 1 106 ? 11.804 -3.829 -10.011 1.00 78.81 106 GLU A C 1
ATOM 819 O O . GLU A 1 106 ? 10.704 -3.898 -9.475 1.00 78.81 106 GLU A O 1
ATOM 824 N N . THR A 1 107 ? 12.798 -4.661 -9.694 1.00 81.81 107 THR A N 1
ATOM 825 C CA . THR A 1 107 ? 12.697 -5.736 -8.699 1.00 81.81 107 THR A CA 1
ATOM 826 C C . THR A 1 107 ? 12.473 -5.221 -7.281 1.00 81.81 107 THR A C 1
ATOM 828 O O . THR A 1 107 ? 11.679 -5.803 -6.550 1.00 81.81 107 THR A O 1
ATOM 831 N N . GLU A 1 108 ? 13.126 -4.124 -6.890 1.00 80.81 108 GLU A N 1
ATOM 832 C CA . GLU A 1 108 ? 12.923 -3.510 -5.569 1.00 80.81 108 GLU A CA 1
ATOM 833 C C . GLU A 1 108 ? 11.531 -2.885 -5.451 1.00 80.81 108 GLU A C 1
ATOM 835 O O . GLU A 1 108 ? 10.906 -2.977 -4.398 1.00 80.81 108 GLU A O 1
ATOM 840 N N . LEU A 1 109 ? 11.013 -2.297 -6.535 1.00 81.50 109 LEU A N 1
ATOM 841 C CA . LEU A 1 109 ? 9.649 -1.767 -6.563 1.00 81.50 109 LEU A CA 1
ATOM 842 C C . LEU A 1 109 ? 8.604 -2.883 -6.448 1.00 81.50 109 LEU A C 1
ATOM 844 O O . LEU A 1 109 ? 7.655 -2.747 -5.682 1.00 81.50 109 LEU A O 1
ATOM 848 N N . VAL A 1 110 ? 8.796 -4.005 -7.150 1.00 82.69 110 VAL A N 1
ATOM 849 C CA . VAL A 1 110 ? 7.920 -5.181 -7.018 1.00 82.69 110 VAL A CA 1
ATOM 850 C C . VAL A 1 110 ? 7.974 -5.750 -5.598 1.00 82.69 110 VAL A C 1
ATOM 852 O O . VAL A 1 110 ? 6.928 -5.987 -5.007 1.00 82.69 110 VAL A O 1
ATOM 855 N N . ALA A 1 111 ? 9.165 -5.890 -5.010 1.00 83.56 111 ALA A N 1
ATOM 856 C CA . ALA A 1 111 ? 9.302 -6.363 -3.634 1.00 83.56 111 ALA A CA 1
ATOM 857 C C . ALA A 1 111 ? 8.603 -5.435 -2.623 1.00 83.56 111 ALA A C 1
ATOM 859 O O . ALA A 1 111 ? 7.953 -5.916 -1.699 1.00 83.56 111 ALA A O 1
ATOM 860 N N . ALA A 1 112 ? 8.690 -4.114 -2.814 1.00 81.12 112 ALA A N 1
ATOM 861 C CA . ALA A 1 112 ? 7.991 -3.143 -1.974 1.00 81.12 112 ALA A CA 1
ATOM 862 C C . ALA A 1 112 ? 6.462 -3.240 -2.116 1.00 81.12 112 ALA A C 1
ATOM 864 O O . ALA A 1 112 ? 5.749 -3.165 -1.116 1.00 81.12 112 ALA A O 1
ATOM 865 N N . ARG A 1 113 ? 5.954 -3.449 -3.339 1.00 81.94 113 ARG A N 1
ATOM 866 C CA . ARG A 1 113 ? 4.528 -3.713 -3.585 1.00 81.94 113 ARG A CA 1
ATOM 867 C C . ARG A 1 113 ? 4.065 -4.970 -2.847 1.00 81.94 113 ARG A C 1
ATOM 869 O O . ARG A 1 113 ? 3.068 -4.928 -2.135 1.00 81.94 113 ARG A O 1
ATOM 876 N N . ASP A 1 114 ? 4.795 -6.069 -3.009 1.00 83.75 114 ASP A N 1
ATOM 877 C CA . ASP A 1 114 ? 4.429 -7.362 -2.426 1.00 83.75 114 ASP A CA 1
ATOM 878 C C . ASP A 1 114 ? 4.505 -7.319 -0.888 1.00 83.75 114 ASP A C 1
ATOM 880 O O . ASP A 1 114 ? 3.669 -7.911 -0.206 1.00 83.75 114 ASP A O 1
ATOM 884 N N . ALA A 1 115 ? 5.455 -6.562 -0.326 1.00 82.56 115 ALA A N 1
ATOM 885 C CA . ALA A 1 115 ? 5.534 -6.309 1.111 1.00 82.56 115 ALA A CA 1
ATOM 886 C C . ALA A 1 115 ? 4.316 -5.525 1.632 1.00 82.56 115 ALA A C 1
ATOM 888 O O . ALA A 1 115 ? 3.744 -5.901 2.654 1.00 82.56 115 ALA A O 1
ATOM 889 N N . LEU A 1 116 ? 3.883 -4.478 0.920 1.00 78.94 116 LEU A N 1
ATOM 890 C CA . LEU A 1 116 ? 2.679 -3.716 1.270 1.00 78.94 116 LEU A CA 1
ATOM 891 C C . LEU A 1 116 ? 1.415 -4.586 1.237 1.00 78.94 116 LEU A C 1
ATOM 893 O O . LEU A 1 116 ? 0.598 -4.517 2.159 1.00 78.94 116 LEU A O 1
ATOM 897 N N . ASP A 1 117 ? 1.272 -5.441 0.225 1.00 81.44 117 ASP A N 1
ATOM 898 C CA . ASP A 1 117 ? 0.136 -6.362 0.115 1.00 81.44 117 ASP A CA 1
ATOM 899 C C . ASP A 1 117 ? 0.149 -7.439 1.222 1.00 81.44 117 ASP A C 1
ATOM 901 O O . ASP A 1 117 ? -0.876 -7.763 1.835 1.00 81.44 117 ASP A O 1
ATOM 905 N N . ALA A 1 118 ? 1.335 -7.936 1.586 1.00 82.38 118 ALA A N 1
ATOM 906 C CA . ALA A 1 118 ? 1.510 -8.843 2.719 1.00 82.38 118 ALA A CA 1
ATOM 907 C C . ALA A 1 118 ? 1.145 -8.184 4.064 1.00 82.38 118 ALA A C 1
ATOM 909 O O . ALA A 1 118 ? 0.498 -8.812 4.913 1.00 82.38 118 ALA A O 1
ATOM 910 N N . THR A 1 119 ? 1.510 -6.914 4.263 1.00 80.25 119 THR A N 1
ATOM 911 C CA . THR A 1 119 ? 1.107 -6.142 5.446 1.00 80.25 119 THR A CA 1
ATOM 912 C C . THR A 1 119 ? -0.409 -5.966 5.485 1.00 80.25 119 THR A C 1
ATOM 914 O O . THR A 1 119 ? -1.026 -6.256 6.512 1.00 80.25 119 THR A O 1
ATOM 917 N N . ARG A 1 120 ? -1.035 -5.591 4.360 1.00 79.69 120 ARG A N 1
ATOM 918 C CA . ARG A 1 120 ? -2.496 -5.456 4.251 1.00 79.69 120 ARG A CA 1
ATOM 919 C C . ARG A 1 120 ? -3.226 -6.751 4.602 1.00 79.69 120 ARG A C 1
ATOM 921 O O . ARG A 1 120 ? -4.132 -6.743 5.432 1.00 79.69 120 ARG A O 1
ATOM 928 N N . SER A 1 121 ? -2.819 -7.875 4.017 1.00 83.88 121 SER A N 1
ATOM 929 C CA . SER A 1 121 ? -3.452 -9.179 4.274 1.00 83.88 121 SER A CA 1
ATOM 930 C C . SER A 1 121 ? -3.252 -9.672 5.712 1.00 83.88 121 SER A C 1
ATOM 932 O O . SER A 1 121 ? -4.121 -10.330 6.289 1.00 83.88 121 SER A O 1
ATOM 934 N N . THR A 1 122 ? -2.116 -9.353 6.332 1.00 80.75 122 THR A N 1
ATOM 935 C CA . THR A 1 122 ? -1.869 -9.660 7.747 1.00 80.75 122 THR A CA 1
ATOM 936 C C . THR A 1 122 ? -2.772 -8.838 8.654 1.00 80.75 122 THR A C 1
ATOM 938 O O . THR A 1 122 ? -3.392 -9.401 9.557 1.00 80.75 122 THR A O 1
ATOM 941 N N . LEU A 1 123 ? -2.916 -7.548 8.366 1.00 77.62 123 LEU A N 1
ATOM 942 C CA . LEU A 1 123 ? -3.801 -6.662 9.105 1.00 77.62 123 LEU A CA 1
ATOM 943 C C . LEU A 1 123 ? -5.269 -7.073 8.989 1.00 77.62 123 LEU A C 1
ATOM 945 O O . LEU A 1 123 ? -5.959 -7.152 10.002 1.00 77.62 123 LEU A O 1
ATOM 949 N N . ALA A 1 124 ? -5.731 -7.398 7.780 1.00 80.31 124 ALA A N 1
ATOM 950 C CA . ALA A 1 124 ? -7.094 -7.874 7.555 1.00 80.31 124 ALA A CA 1
ATOM 951 C C . ALA A 1 124 ? -7.414 -9.088 8.445 1.00 80.31 124 ALA A C 1
ATOM 953 O O . ALA A 1 124 ? -8.420 -9.093 9.151 1.00 80.31 124 ALA A O 1
ATOM 954 N N . ARG A 1 125 ? -6.497 -10.065 8.511 1.00 81.62 125 ARG A N 1
ATOM 955 C CA . ARG A 1 125 ? -6.636 -11.244 9.385 1.00 81.62 125 ARG A CA 1
ATOM 956 C C . ARG A 1 125 ? -6.623 -10.898 10.874 1.00 81.62 125 ARG A C 1
ATOM 958 O O . ARG A 1 125 ? -7.316 -11.545 11.653 1.00 81.62 125 ARG A O 1
ATOM 965 N N . GLN A 1 126 ? -5.807 -9.933 11.299 1.00 77.75 126 GLN A N 1
ATOM 966 C CA . GLN A 1 126 ? -5.767 -9.502 12.700 1.00 77.75 126 GLN A CA 1
ATOM 967 C C . GLN A 1 126 ? -7.075 -8.818 13.113 1.00 77.75 126 GLN A C 1
ATOM 969 O O . GLN A 1 126 ? -7.612 -9.131 14.175 1.00 77.75 126 GLN A O 1
ATOM 974 N N . LEU A 1 127 ? -7.619 -7.952 12.257 1.00 76.31 127 LEU A N 1
ATOM 975 C CA . LEU A 1 127 ? -8.907 -7.300 12.490 1.00 76.31 127 LEU A CA 1
ATOM 976 C C . LEU A 1 127 ? -10.069 -8.300 12.507 1.00 76.31 127 LEU A C 1
ATOM 978 O O . LEU A 1 127 ? -10.949 -8.187 13.356 1.00 76.31 127 LEU A O 1
ATOM 982 N N . GLU A 1 128 ? -10.053 -9.298 11.624 1.00 80.06 128 GLU A N 1
ATOM 983 C CA . GLU A 1 128 ? -11.059 -10.365 11.597 1.00 80.06 128 GLU A CA 1
ATOM 984 C C . GLU A 1 128 ? -11.023 -11.203 12.884 1.00 80.06 128 GLU A C 1
ATOM 986 O O . GLU A 1 128 ? -12.046 -11.367 13.542 1.00 80.06 128 GLU A O 1
ATOM 991 N N . ARG A 1 129 ? -9.829 -11.603 13.347 1.00 74.38 129 ARG A N 1
ATOM 992 C CA . ARG A 1 129 ? -9.674 -12.294 14.641 1.00 74.38 129 ARG A CA 1
ATOM 993 C C . ARG A 1 129 ? -10.198 -11.474 15.816 1.00 74.38 129 ARG A C 1
ATOM 995 O O . ARG A 1 129 ? -10.783 -12.031 16.740 1.00 74.38 129 ARG A O 1
ATOM 1002 N N . LEU A 1 130 ? -9.970 -10.163 15.818 1.00 70.25 130 LEU A N 1
ATOM 1003 C CA . LEU A 1 130 ? -10.508 -9.288 16.859 1.00 70.25 130 LEU A CA 1
ATOM 1004 C C . LEU A 1 130 ? -12.037 -9.205 16.804 1.00 70.25 130 LEU A C 1
ATOM 1006 O O . LEU A 1 130 ? -12.679 -9.159 17.855 1.00 70.25 130 LEU A O 1
ATOM 1010 N N . ALA A 1 131 ? -12.619 -9.198 15.603 1.00 72.12 131 ALA A N 1
ATOM 1011 C CA . ALA A 1 131 ? -14.065 -9.235 15.422 1.00 72.12 131 ALA A CA 1
ATOM 1012 C C . ALA A 1 131 ? -14.665 -10.551 15.947 1.00 72.12 131 ALA A C 1
ATOM 1014 O O . ALA A 1 131 ? -15.659 -10.503 16.674 1.00 72.12 131 ALA A O 1
ATOM 1015 N N . ASP A 1 132 ? -14.020 -11.689 15.675 1.00 76.19 132 ASP A N 1
ATOM 1016 C CA . ASP A 1 132 ? -14.426 -13.005 16.184 1.00 76.19 132 ASP A CA 1
ATOM 1017 C C . ASP A 1 132 ? -14.373 -13.066 17.714 1.00 76.19 132 ASP A C 1
ATOM 1019 O O . ASP A 1 132 ? -15.351 -13.442 18.358 1.00 76.19 132 ASP A O 1
ATOM 1023 N N . VAL A 1 133 ? -13.263 -12.623 18.319 1.00 70.75 133 VAL A N 1
ATOM 1024 C CA . VAL A 1 133 ? -13.117 -12.572 19.785 1.00 70.75 133 VAL A CA 1
ATOM 1025 C C . VAL A 1 133 ? -14.197 -11.687 20.409 1.00 70.75 133 VAL A C 1
ATOM 1027 O O . VAL A 1 133 ? -14.757 -12.023 21.451 1.00 70.75 133 VAL A O 1
ATOM 1030 N N . ARG A 1 134 ? -14.532 -10.560 19.772 1.00 68.25 134 ARG A N 1
ATOM 1031 C CA . ARG A 1 134 ? -15.610 -9.684 20.240 1.00 68.25 134 ARG A CA 1
ATOM 1032 C C . ARG A 1 134 ? -16.975 -10.373 20.172 1.00 68.25 134 ARG A C 1
ATOM 1034 O O . ARG A 1 134 ? -17.756 -10.232 21.112 1.00 68.25 134 ARG A O 1
ATOM 1041 N N . ALA A 1 135 ? -17.263 -11.093 19.089 1.00 71.88 135 ALA A N 1
ATOM 1042 C CA . ALA A 1 135 ? -18.515 -11.828 18.931 1.00 71.88 135 ALA A CA 1
ATOM 1043 C C . ALA A 1 135 ? -18.652 -12.949 19.974 1.00 71.88 135 ALA A C 1
ATOM 1045 O O . ALA A 1 135 ? -19.713 -13.090 20.578 1.00 71.88 135 ALA A O 1
ATOM 1046 N N . ASP A 1 1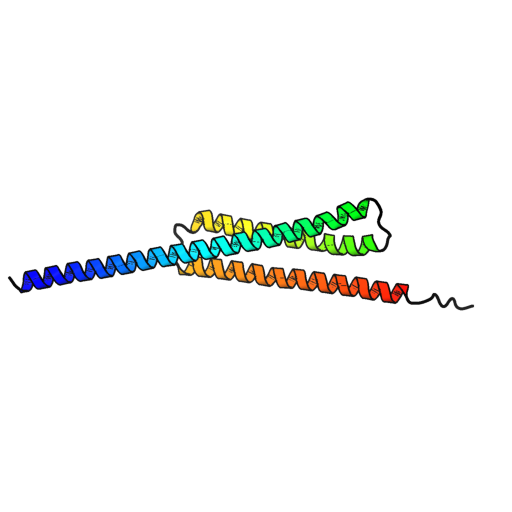36 ? -17.571 -13.681 20.248 1.00 70.06 136 ASP A N 1
ATOM 1047 C CA . ASP A 1 136 ? -17.544 -14.764 21.237 1.00 70.06 136 ASP A CA 1
ATOM 1048 C C . ASP A 1 136 ? -17.785 -14.255 22.672 1.00 70.06 136 ASP A C 1
ATOM 1050 O O . ASP A 1 136 ? -18.551 -14.839 23.446 1.00 70.06 136 ASP A O 1
ATOM 1054 N N . VAL A 1 137 ? -17.214 -13.093 23.018 1.00 69.44 137 VAL A N 1
ATOM 1055 C CA . VAL A 1 137 ? -17.462 -12.430 24.310 1.00 69.44 137 VAL A CA 1
ATOM 1056 C C . VAL A 1 137 ? -18.927 -12.002 24.450 1.00 69.44 137 VAL A C 1
ATOM 1058 O O . VAL A 1 137 ? -19.521 -12.196 25.513 1.00 69.44 137 VAL A O 1
ATOM 1061 N N . GLU A 1 138 ? -19.532 -11.446 23.397 1.00 71.50 138 GLU A N 1
ATOM 1062 C CA . GLU A 1 138 ? -20.943 -11.033 23.409 1.00 71.50 138 GLU A CA 1
ATOM 1063 C C . GLU A 1 138 ? -21.890 -12.245 23.492 1.00 71.50 138 GLU A C 1
ATOM 1065 O O . GLU A 1 138 ? -22.840 -12.245 24.275 1.00 71.50 138 GLU A O 1
ATOM 1070 N N . GLN A 1 139 ? -21.583 -13.323 22.766 1.00 75.25 139 GLN A N 1
ATOM 1071 C CA . GLN A 1 139 ? -22.304 -14.597 22.823 1.00 75.25 139 GLN A CA 1
ATOM 1072 C C . GLN A 1 139 ? -22.261 -15.192 24.240 1.00 75.25 139 GLN A C 1
ATOM 1074 O O . GLN A 1 139 ? -23.298 -15.534 24.815 1.00 75.25 139 GLN A O 1
ATOM 1079 N N . THR A 1 140 ? -21.067 -15.259 24.839 1.00 72.19 140 THR A N 1
ATOM 1080 C CA . THR A 1 140 ? -20.869 -15.762 26.206 1.00 72.19 140 THR A CA 1
ATOM 1081 C C . THR A 1 140 ? -21.662 -14.922 27.204 1.00 72.19 140 THR A C 1
ATOM 1083 O O . THR A 1 140 ? -22.371 -15.452 28.061 1.00 72.19 140 THR A O 1
ATOM 1086 N N . ARG A 1 141 ? -21.639 -13.596 27.052 1.00 71.38 141 ARG A N 1
ATOM 1087 C CA . ARG A 1 141 ? -22.430 -12.684 27.877 1.00 71.38 141 ARG A CA 1
ATOM 1088 C C . ARG A 1 141 ? -23.933 -12.956 27.775 1.00 71.38 141 ARG A C 1
ATOM 1090 O O . ARG A 1 141 ? -24.601 -13.018 28.807 1.00 71.38 141 ARG A O 1
ATOM 1097 N N . ALA A 1 142 ? -24.459 -13.120 26.563 1.00 73.94 142 ALA A N 1
ATOM 1098 C CA . ALA A 1 142 ? -25.872 -13.409 26.340 1.00 73.94 142 ALA A CA 1
ATOM 1099 C C . ALA A 1 142 ? -26.284 -14.737 26.995 1.00 73.94 142 ALA A C 1
ATOM 1101 O O . ALA A 1 142 ? -27.335 -14.804 27.630 1.00 73.94 142 ALA A O 1
ATOM 1102 N N . THR A 1 143 ? -25.430 -15.765 26.924 1.00 75.19 143 THR A N 1
ATOM 1103 C CA . THR A 1 143 ? -25.691 -17.046 27.602 1.00 75.19 143 THR A CA 1
ATOM 1104 C C . THR A 1 143 ? -25.697 -16.927 29.127 1.00 75.19 143 THR A C 1
ATOM 1106 O O . THR A 1 143 ? -26.581 -17.488 29.766 1.00 75.19 143 THR A O 1
ATOM 1109 N N . VAL A 1 144 ? -24.782 -16.147 29.716 1.00 72.31 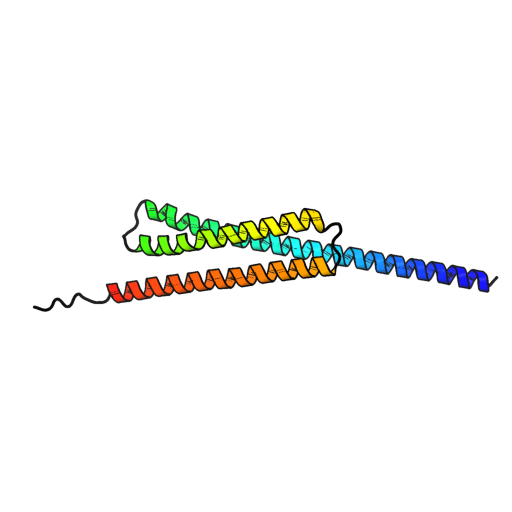144 VAL A N 1
ATOM 1110 C CA . VAL A 1 144 ? -24.744 -15.902 31.169 1.00 72.31 144 VAL A CA 1
ATOM 1111 C C . VAL A 1 144 ? -25.959 -15.091 31.632 1.00 72.31 144 VAL A C 1
ATOM 1113 O O . VAL A 1 144 ? -26.531 -15.395 32.672 1.00 72.31 144 VAL A O 1
ATOM 1116 N N . ALA A 1 145 ? -26.395 -14.093 30.859 1.00 70.94 145 ALA A N 1
ATOM 1117 C CA . ALA A 1 145 ? -27.588 -13.302 31.175 1.00 70.94 145 ALA A CA 1
ATOM 1118 C C . ALA A 1 145 ? -28.902 -14.096 31.036 1.00 70.94 145 ALA A C 1
ATOM 1120 O O . ALA A 1 145 ? -29.894 -13.753 31.676 1.00 70.94 145 ALA A O 1
ATOM 1121 N N . ALA A 1 146 ? -28.915 -15.143 30.204 1.00 70.75 146 ALA A N 1
ATOM 1122 C CA . ALA A 1 146 ? -30.071 -16.009 29.991 1.00 70.75 146 ALA A CA 1
ATOM 1123 C C . ALA A 1 146 ? -30.195 -17.145 31.023 1.00 70.75 146 ALA A C 1
ATOM 1125 O O . ALA A 1 146 ? -31.238 -17.796 31.056 1.00 70.75 146 ALA A O 1
ATOM 1126 N N . GLN A 1 147 ? -29.177 -17.396 31.859 1.00 59.41 147 GLN A N 1
ATOM 1127 C CA . GLN A 1 147 ? -29.289 -18.351 32.964 1.00 59.41 147 GLN A CA 1
ATOM 1128 C C . GLN A 1 147 ? -30.063 -17.709 34.129 1.00 59.41 147 GLN A C 1
ATOM 1130 O O . GLN A 1 147 ? -29.553 -16.778 34.757 1.00 59.41 147 GLN A O 1
ATOM 1135 N N . PRO A 1 148 ? -31.289 -18.174 34.448 1.00 53.03 148 PRO A N 1
ATOM 1136 C CA . PRO A 1 148 ? -31.993 -17.717 35.635 1.00 53.03 148 PRO A CA 1
ATOM 1137 C C . PRO A 1 148 ? -31.216 -18.198 36.859 1.00 53.03 148 PRO A C 1
ATOM 1139 O O . PRO A 1 148 ? -30.800 -19.353 36.917 1.00 53.03 148 PRO A O 1
ATOM 1142 N N . SER A 1 149 ? -31.026 -17.314 37.835 1.00 57.91 149 SER A N 1
ATOM 1143 C CA . SER A 1 149 ? -30.451 -17.649 39.135 1.00 57.91 149 SER A CA 1
ATOM 1144 C C . SER A 1 149 ? -31.279 -18.746 39.814 1.00 57.91 149 SER A C 1
ATOM 1146 O O . SER A 1 149 ? -32.264 -18.453 40.494 1.00 57.91 149 SER A O 1
ATOM 1148 N N . GLU A 1 150 ? -30.895 -20.007 39.631 1.00 48.44 150 GLU A N 1
ATOM 1149 C CA . GLU A 1 150 ? -31.348 -21.115 40.466 1.00 48.44 150 GLU A CA 1
ATOM 1150 C C . GLU A 1 150 ? -30.657 -20.944 41.823 1.00 48.44 150 GLU A C 1
ATOM 1152 O O . GLU A 1 150 ? -29.538 -21.395 42.059 1.00 48.44 150 GLU A O 1
ATOM 1157 N N . VAL A 1 151 ? -31.301 -20.156 42.686 1.00 49.28 151 VAL A N 1
ATOM 1158 C CA . VAL A 1 151 ? -30.947 -20.023 44.098 1.00 49.28 151 VAL A CA 1
ATOM 1159 C C . VAL A 1 151 ? -31.325 -21.347 44.769 1.00 49.28 151 VAL A C 1
ATOM 1161 O O . VAL A 1 151 ? -32.513 -21.676 44.787 1.00 49.28 151 VAL A O 1
ATOM 1164 N N . PRO A 1 152 ? -30.372 -22.125 45.313 1.00 53.41 152 PRO A N 1
ATOM 1165 C CA . PRO A 1 152 ? -30.709 -23.299 46.101 1.00 53.41 152 PRO A CA 1
ATOM 1166 C C . PRO A 1 152 ? -31.248 -22.828 47.457 1.00 53.41 152 PRO A C 1
ATOM 1168 O O . PRO A 1 152 ? -30.574 -22.068 48.158 1.00 53.41 152 PRO A O 1
ATOM 1171 N N . HIS A 1 153 ? -32.475 -23.244 47.778 1.00 49.97 153 HIS A N 1
ATOM 1172 C CA . HIS A 1 153 ? -33.087 -23.108 49.102 1.00 49.97 153 HIS A CA 1
ATOM 1173 C C . HIS A 1 153 ? -32.425 -24.019 50.139 1.00 49.97 153 HIS A C 1
ATOM 1175 O O . HIS A 1 153 ? -32.013 -25.140 49.762 1.00 49.97 153 HIS A O 1
#

Secondary structure (DSSP, 8-state):
-HHHHHHHHHHHHHHHHHHHHHHHHHHHHHHHHHHHHHHHHHHHHHHHHHHHHHHHHHHHHTTT--HHHHHHHHHHHTTHHHHHHHHHHHHHHHHHHHHHTTT--HHHHHHHHHHHHHHHHHHHHHHHHHHHHHHHHHHHHHHHHHS------

Sequence (153 aa):
MNVLLACAAAVVALGLVFAWRRERRLLRRRVLLTEILDLADALEQELLECRARLREVPALAAAALSPAEQVSARATLAAEPQVQEALRDLLAHRLWLKQHAANASETELVAARDALDATRSTLARQLERLADVRADVEQTRATVAAQPSEVPH

Foldseek 3Di:
DVVVVVVVVVVVVVVVVVVVVVVVQVVLLVVLLVVLVVLLVVLLVVLVVLLVVLVVLVVVCVPDHDPLSVVLNVLSVVCNVVSVVLNVVSVVLVVCCVVCSVPDDPVVSVVSSVVSVVSSVVSVVVVVVSVVVSVVVNVVVVVVVPDDPPDDD

pLDDT: mean 76.49, std 11.34, range [48.44, 94.5]